Protein AF-A0A7J9KZZ9-F1 (afdb_monomer)

Secondary structure (DSSP, 8-state):
--S-------------PPPTTB-GGG-EEEEETTEEEEE-PBP-PPPP-------PPPP--TT---

Nearest PDB structures (foldseek):
  6l6m-assembly1_A  TM=5.348E-01  e=2.366E+00  Entamoeba histolytica
  5l6m-assembly2_I  TM=3.378E-01  e=5.315E+00  Caulobacter vibrioides CB15

InterPro domains:
  IPR002068 Alpha crystallin/Hsp20 domain [PF00011] (2-56)
  IPR002068 Alpha crystallin/Hsp20 domain [PS01031] (1-58)
  IPR008978 HSP20-like chaperone [G3DSA:2.60.40.790] (1-56)
  IPR008978 HSP20-like chaperone [SSF49764] (2-56)
  IPR031107 Small heat shock protein [PTHR11527] (2-56)

Mean predicted aligned error: 10.52 Å

Solvent-accessible surface area (backbone atoms only — not comparable to full-atom values): 5047 Å² total; per-residue (Å²): 134,88,91,78,86,88,81,85,85,79,92,81,88,87,88,80,88,76,62,91,57,50,37,78,95,59,56,46,75,51,77,54,97,92,43,82,46,76,47,72,44,66,54,91,69,77,80,75,83,82,78,85,77,85,83,75,84,78,74,88,52,92,86,72,76,127

Structure (mmCIF, N/CA/C/O backbone):
data_AF-A0A7J9KZZ9-F1
#
_entry.id   AF-A0A7J9KZZ9-F1
#
loop_
_atom_site.group_PDB
_atom_site.id
_atom_site.type_symbol
_atom_site.label_atom_id
_atom_site.label_alt_id
_atom_site.label_comp_id
_atom_site.label_asym_id
_atom_site.label_entity_id
_atom_site.label_seq_id
_atom_site.pdbx_PDB_ins_code
_atom_site.Cartn_x
_atom_site.Cartn_y
_atom_site.Cartn_z
_atom_site.occupancy
_atom_site.B_iso_or_equiv
_atom_site.auth_seq_id
_atom_site.auth_comp_id
_atom_site.auth_asym_id
_atom_site.auth_atom_id
_atom_site.pdbx_PDB_model_num
ATOM 1 N N . MET A 1 1 ? 28.723 -0.936 -29.129 1.00 68.12 1 MET A N 1
ATOM 2 C CA . MET A 1 1 ? 28.86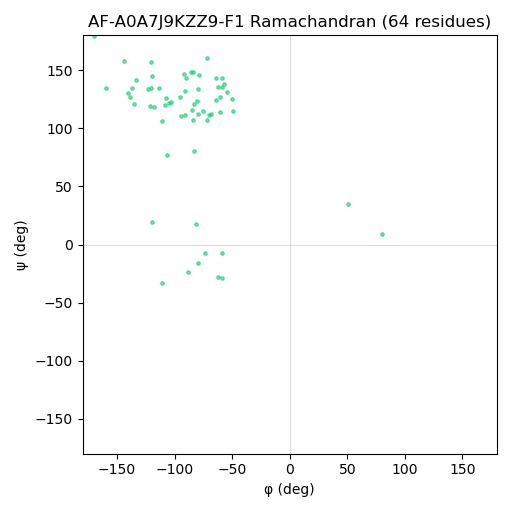0 -1.985 -28.097 1.00 68.12 1 MET A CA 1
ATOM 3 C C . MET A 1 1 ? 28.549 -1.345 -26.756 1.00 68.12 1 MET A C 1
ATOM 5 O O . MET A 1 1 ? 29.140 -0.320 -26.448 1.00 68.12 1 MET A O 1
ATOM 9 N N . TRP A 1 2 ? 27.582 -1.867 -26.004 1.00 81.06 2 TRP A N 1
ATOM 10 C CA . TRP A 1 2 ? 27.360 -1.424 -24.625 1.00 81.06 2 TRP A CA 1
ATOM 11 C C . TRP A 1 2 ? 28.388 -2.130 -23.735 1.00 81.06 2 TRP A C 1
ATOM 13 O O . TRP A 1 2 ? 28.461 -3.353 -23.768 1.00 81.06 2 TRP A O 1
ATOM 23 N N . HIS A 1 3 ? 29.196 -1.382 -22.979 1.00 84.88 3 HIS A N 1
ATOM 24 C CA . HIS A 1 3 ? 30.226 -1.966 -22.104 1.00 84.88 3 HIS A CA 1
ATOM 25 C C . HIS A 1 3 ? 29.700 -2.300 -20.703 1.00 84.88 3 HIS A C 1
ATOM 27 O O . HIS A 1 3 ? 30.251 -3.171 -20.034 1.00 84.88 3 HIS A O 1
ATOM 33 N N . ARG A 1 4 ? 28.626 -1.634 -20.254 1.00 88.94 4 ARG A N 1
ATOM 34 C CA . ARG A 1 4 ? 27.977 -1.906 -18.968 1.00 88.94 4 ARG A CA 1
ATOM 35 C C . ARG A 1 4 ? 26.542 -1.381 -18.960 1.00 88.94 4 ARG A C 1
ATOM 37 O O . ARG A 1 4 ? 26.295 -0.256 -19.381 1.00 88.94 4 ARG A O 1
ATOM 44 N N . VAL A 1 5 ? 25.611 -2.196 -18.476 1.00 89.88 5 VAL A N 1
ATOM 45 C CA . VAL A 1 5 ? 24.201 -1.845 -18.251 1.00 89.88 5 VAL A CA 1
ATOM 46 C C . VAL A 1 5 ? 23.828 -2.392 -16.879 1.00 89.88 5 VAL A C 1
ATOM 48 O O . VAL A 1 5 ? 23.967 -3.588 -16.648 1.00 89.88 5 VAL A O 1
ATOM 51 N N . GLU A 1 6 ? 23.400 -1.525 -15.963 1.00 95.12 6 GLU A N 1
ATOM 52 C CA . GLU A 1 6 ? 23.174 -1.903 -14.556 1.00 95.12 6 GLU A CA 1
ATOM 53 C C . GLU A 1 6 ? 21.700 -1.898 -14.153 1.00 95.12 6 GLU A C 1
ATOM 55 O O . GLU A 1 6 ? 21.277 -2.694 -13.318 1.00 95.12 6 GLU A O 1
ATOM 60 N N . ARG A 1 7 ? 20.903 -0.993 -14.732 1.00 90.81 7 ARG A N 1
ATOM 61 C CA . ARG A 1 7 ? 19.495 -0.819 -14.370 1.00 90.81 7 ARG A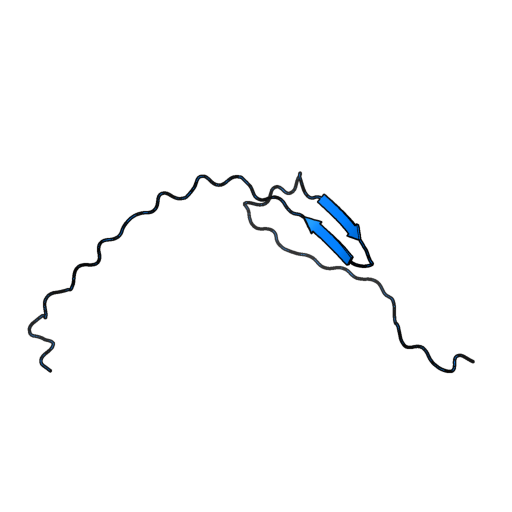 CA 1
ATOM 62 C C . ARG A 1 7 ? 18.611 -1.428 -15.443 1.00 90.81 7 ARG A C 1
ATOM 64 O O . ARG A 1 7 ? 18.661 -1.013 -16.597 1.00 90.81 7 ARG A O 1
ATOM 71 N N . SER A 1 8 ? 17.775 -2.373 -15.042 1.00 89.56 8 SER A N 1
ATOM 72 C CA . SER A 1 8 ? 16.663 -2.847 -15.854 1.00 89.56 8 SER A CA 1
ATOM 73 C C . SER A 1 8 ? 15.403 -2.042 -15.536 1.00 89.56 8 SER A C 1
ATOM 75 O O . SER A 1 8 ? 15.176 -1.599 -14.408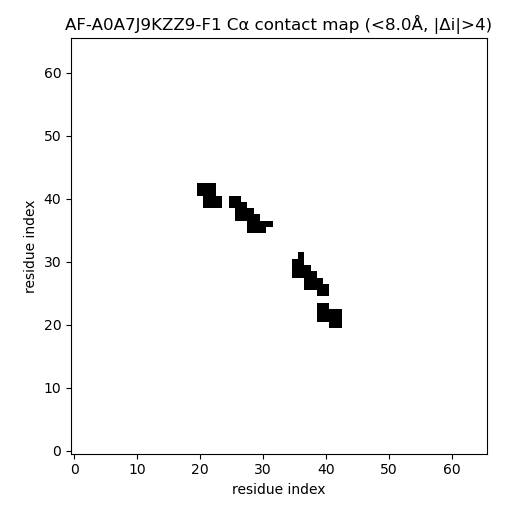 1.00 89.56 8 SER A O 1
ATOM 77 N N . SER A 1 9 ? 14.574 -1.845 -16.552 1.00 92.25 9 SER A N 1
ATOM 78 C CA . SER A 1 9 ? 13.196 -1.391 -16.408 1.00 92.25 9 SER A CA 1
ATOM 79 C C . SER A 1 9 ? 12.276 -2.451 -17.009 1.00 92.25 9 SER A C 1
ATOM 81 O O . SER A 1 9 ? 12.696 -3.286 -17.811 1.00 92.25 9 SER A O 1
ATOM 83 N N . GLY A 1 10 ? 11.021 -2.469 -16.578 1.00 94.31 10 GLY A N 1
ATOM 84 C CA . GLY A 1 10 ? 10.066 -3.485 -16.996 1.00 94.31 10 GLY A CA 1
ATOM 85 C C . GLY A 1 10 ? 8.651 -3.141 -16.561 1.00 94.31 10 GLY A C 1
ATOM 86 O O . GLY A 1 10 ? 8.406 -2.111 -15.933 1.00 94.31 10 GLY A O 1
ATOM 87 N N . LYS A 1 11 ? 7.704 -4.013 -16.907 1.00 96.06 11 LYS A N 1
ATOM 88 C CA . LYS A 1 11 ? 6.307 -3.879 -16.487 1.00 96.06 11 LYS A CA 1
ATOM 89 C C . LYS A 1 11 ? 6.160 -4.383 -15.052 1.00 96.06 11 LYS A C 1
ATOM 91 O O . LYS A 1 11 ? 6.636 -5.469 -14.732 1.00 96.06 11 LYS A O 1
ATOM 96 N N . LEU A 1 12 ? 5.469 -3.620 -14.210 1.00 93.94 12 LEU A N 1
ATOM 97 C CA . LEU A 1 12 ? 5.168 -3.988 -12.829 1.00 93.94 12 LEU A CA 1
ATOM 98 C C . LEU A 1 12 ? 3.652 -3.956 -12.609 1.00 93.94 12 LEU A C 1
ATOM 100 O O . LEU A 1 12 ? 2.993 -2.991 -12.983 1.00 93.94 12 LEU A O 1
ATOM 104 N N . SER A 1 13 ? 3.113 -4.996 -11.973 1.00 96.69 13 SER A N 1
ATOM 105 C CA . SER A 1 13 ? 1.732 -5.040 -11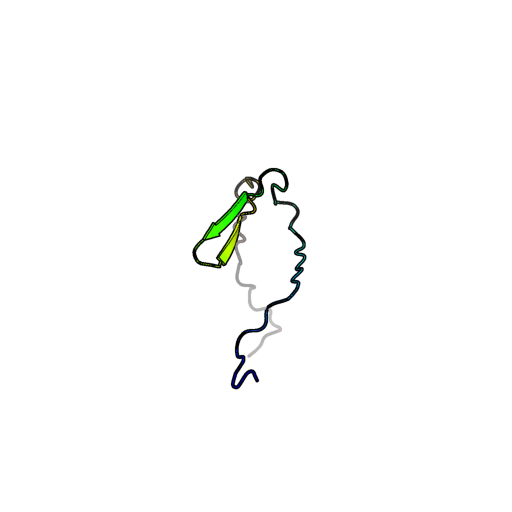.483 1.00 96.69 13 SER A CA 1
ATOM 106 C C . SER A 1 13 ? 1.714 -5.656 -10.087 1.00 96.69 13 SER A C 1
ATOM 108 O O . SER A 1 13 ? 2.398 -6.650 -9.835 1.00 96.69 13 SER A O 1
ATOM 110 N N . ARG A 1 14 ? 0.970 -5.043 -9.163 1.00 96.06 14 ARG A N 1
ATOM 111 C CA . ARG A 1 14 ? 0.791 -5.506 -7.781 1.00 96.06 14 ARG A CA 1
ATOM 112 C C . ARG A 1 14 ? -0.661 -5.281 -7.379 1.00 96.06 14 ARG A C 1
ATOM 114 O O . ARG A 1 14 ? -1.173 -4.178 -7.528 1.00 96.06 14 ARG A O 1
ATOM 121 N N . CYS A 1 15 ? -1.293 -6.315 -6.834 1.00 96.94 15 CYS A N 1
ATOM 122 C CA . CYS A 1 15 ? -2.671 -6.260 -6.353 1.00 96.94 15 CYS A CA 1
ATOM 123 C C . CYS A 1 15 ? -2.695 -6.436 -4.835 1.00 96.94 15 CYS A C 1
ATOM 125 O O . CYS A 1 15 ? -2.049 -7.340 -4.304 1.00 96.94 15 CYS A O 1
ATOM 127 N N . PHE A 1 16 ? -3.470 -5.600 -4.148 1.00 94.94 16 PHE A N 1
ATOM 128 C CA . PHE A 1 16 ? -3.675 -5.674 -2.704 1.00 94.94 16 PHE A CA 1
ATOM 129 C C . PHE A 1 16 ? -5.159 -5.863 -2.418 1.00 94.94 16 PHE A C 1
ATOM 131 O O . PHE A 1 16 ? -5.999 -5.170 -2.992 1.00 94.94 16 PHE A O 1
ATOM 138 N N . ARG A 1 17 ? -5.487 -6.789 -1.516 1.00 95.88 17 ARG A N 1
ATOM 139 C CA . ARG A 1 17 ? -6.849 -6.908 -0.998 1.00 95.88 17 ARG A CA 1
ATOM 140 C C . ARG A 1 17 ? -7.022 -5.894 0.125 1.00 95.88 17 ARG A C 1
ATOM 142 O O . ARG A 1 17 ? -6.277 -5.921 1.100 1.00 95.88 17 ARG A O 1
ATOM 149 N N . LEU A 1 18 ? -7.985 -4.997 -0.036 1.00 95.00 18 LEU A N 1
ATOM 150 C CA . LEU A 1 18 ? -8.339 -4.031 0.994 1.00 95.00 18 LEU A CA 1
ATOM 151 C C . LEU A 1 18 ? -9.304 -4.668 1.996 1.00 95.00 18 LEU A C 1
ATOM 153 O O . LEU A 1 18 ? -10.093 -5.543 1.642 1.00 95.00 18 LEU A O 1
ATOM 157 N N . PHE A 1 19 ? -9.215 -4.229 3.248 1.00 89.69 19 PHE A N 1
ATOM 158 C CA . PHE A 1 19 ? -10.180 -4.590 4.282 1.00 89.69 19 PHE A CA 1
ATOM 159 C C . PHE A 1 19 ? -11.518 -3.877 4.041 1.00 89.69 19 PHE A C 1
ATOM 161 O O . PHE A 1 19 ? -11.568 -2.851 3.364 1.00 89.69 19 PHE A O 1
ATOM 168 N N . GLU A 1 20 ? -12.593 -4.386 4.644 1.00 90.31 20 GLU A N 1
ATOM 169 C CA . GLU A 1 20 ? -13.950 -3.833 4.496 1.00 90.31 20 GLU A CA 1
ATOM 170 C C . GLU A 1 20 ? -14.060 -2.371 4.941 1.00 90.31 20 GLU A C 1
ATOM 172 O O . GLU A 1 20 ? -14.849 -1.606 4.398 1.00 90.31 20 GLU A O 1
ATOM 177 N N . ASN A 1 21 ? -13.231 -1.949 5.896 1.00 92.06 21 ASN A N 1
ATOM 178 C CA . ASN A 1 21 ? -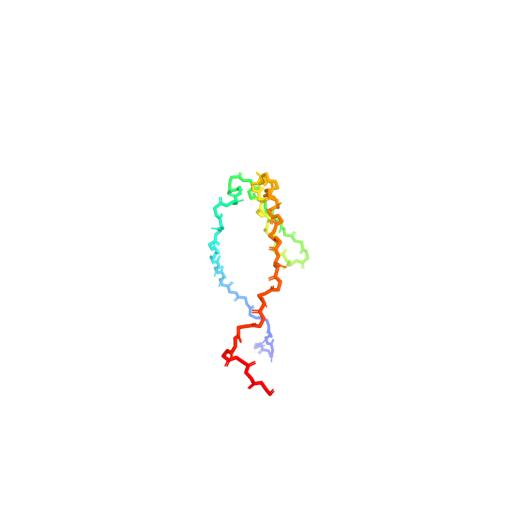13.222 -0.583 6.409 1.00 92.06 21 ASN A CA 1
ATOM 179 C C . ASN A 1 21 ? -12.434 0.409 5.533 1.00 92.06 21 ASN A C 1
ATOM 181 O O . ASN A 1 21 ? -12.060 1.476 6.020 1.00 92.06 21 ASN A O 1
ATOM 185 N N . ALA A 1 22 ? -12.138 0.087 4.275 1.00 94.88 22 ALA A N 1
ATOM 186 C CA . ALA A 1 22 ? -11.472 0.991 3.342 1.00 94.88 22 ALA A CA 1
ATOM 187 C C . ALA A 1 22 ? -12.486 1.827 2.540 1.00 94.88 22 ALA A C 1
ATOM 189 O O . ALA A 1 22 ? -13.413 1.290 1.937 1.00 94.88 22 ALA A O 1
ATOM 190 N N . LYS A 1 23 ? -12.275 3.147 2.449 1.00 95.06 23 LYS A N 1
ATOM 191 C CA . LYS A 1 23 ? -13.053 4.039 1.570 1.00 95.06 23 LYS A CA 1
ATOM 192 C C . LYS A 1 23 ? -12.481 4.003 0.147 1.00 95.06 23 LYS A C 1
ATOM 194 O O . LYS A 1 23 ? -11.704 4.875 -0.244 1.00 95.06 23 LYS A O 1
ATOM 199 N N . THR A 1 24 ? -12.832 2.978 -0.628 1.00 92.69 24 THR A N 1
ATOM 200 C CA . THR A 1 24 ? -12.277 2.734 -1.978 1.00 92.69 24 THR A CA 1
ATOM 201 C C . THR A 1 24 ? -12.573 3.849 -2.984 1.00 92.69 24 THR A C 1
ATOM 203 O O . THR A 1 24 ? -11.767 4.112 -3.871 1.00 92.69 24 THR A O 1
ATOM 206 N N . ASN A 1 25 ? -13.680 4.567 -2.810 1.00 94.44 25 ASN A N 1
ATOM 207 C CA . ASN A 1 25 ? -14.037 5.745 -3.602 1.00 94.44 25 ASN A CA 1
ATOM 208 C C . ASN A 1 25 ? -13.207 7.002 -3.273 1.00 94.44 25 ASN A C 1
ATOM 210 O O . ASN A 1 25 ? -13.351 8.013 -3.951 1.00 94.44 25 ASN A O 1
ATOM 214 N N . GLN A 1 26 ? -12.367 6.966 -2.233 1.00 96.44 26 GLN A N 1
ATOM 215 C CA . GLN A 1 26 ? -11.558 8.101 -1.767 1.00 96.44 26 GLN A CA 1
ATOM 216 C C . GLN A 1 26 ? -10.051 7.815 -1.822 1.00 96.44 26 GLN A C 1
ATOM 218 O O . GLN A 1 26 ? -9.264 8.481 -1.145 1.00 96.44 26 GLN A O 1
ATOM 223 N N . VAL A 1 27 ? -9.635 6.819 -2.607 1.00 96.44 27 VAL A N 1
ATOM 224 C CA . VAL A 1 27 ? -8.214 6.524 -2.822 1.00 96.44 27 VAL A CA 1
ATOM 225 C C . VAL A 1 27 ? -7.535 7.718 -3.493 1.00 96.44 27 VAL A C 1
ATOM 227 O O . VAL A 1 27 ? -8.059 8.296 -4.443 1.00 96.44 27 VAL A O 1
ATOM 230 N N . LYS A 1 28 ? -6.351 8.079 -2.996 1.00 97.69 28 LYS A N 1
ATOM 231 C CA . LYS A 1 28 ? -5.488 9.117 -3.573 1.00 97.69 28 LYS A CA 1
ATOM 232 C C . LYS A 1 28 ? -4.154 8.500 -3.971 1.00 97.69 28 LYS A C 1
ATOM 234 O O . LYS A 1 28 ? -3.656 7.619 -3.272 1.00 97.69 28 LYS A O 1
ATOM 239 N N . ALA A 1 29 ? -3.567 8.986 -5.057 1.00 97.75 29 ALA A N 1
ATOM 240 C CA . ALA A 1 29 ? -2.242 8.574 -5.498 1.00 97.75 29 ALA A CA 1
ATOM 241 C C . ALA A 1 29 ? -1.397 9.796 -5.871 1.00 97.75 29 ALA A C 1
ATOM 243 O O . ALA A 1 29 ? -1.915 10.751 -6.451 1.00 97.75 29 ALA A O 1
ATOM 244 N N . SER A 1 30 ? -0.108 9.756 -5.542 1.00 98.06 30 SER A N 1
ATOM 245 C CA . SER A 1 30 ? 0.881 10.761 -5.937 1.00 98.06 30 SER A CA 1
ATOM 246 C C . SER A 1 30 ? 2.234 10.109 -6.216 1.00 98.06 30 SER A C 1
ATOM 248 O O . SER A 1 30 ? 2.515 9.001 -5.761 1.00 98.06 30 SER A O 1
ATOM 250 N N . MET A 1 31 ? 3.069 10.793 -6.994 1.00 98.00 31 MET A N 1
ATOM 251 C CA . MET A 1 31 ? 4.408 10.346 -7.359 1.00 98.00 31 MET A CA 1
ATOM 252 C C . MET A 1 31 ? 5.411 11.396 -6.887 1.00 98.00 31 MET A C 1
ATOM 254 O O . MET A 1 31 ? 5.340 12.540 -7.329 1.00 98.00 31 MET A O 1
ATOM 258 N N . GLU A 1 32 ? 6.335 11.024 -6.006 1.00 98.00 32 GLU A N 1
ATOM 259 C CA . GLU A 1 32 ? 7.318 11.953 -5.443 1.00 98.00 32 GLU A CA 1
ATOM 260 C C . GLU A 1 32 ? 8.692 11.281 -5.370 1.00 98.00 32 GLU A C 1
ATOM 262 O O . GLU A 1 32 ? 8.818 10.172 -4.858 1.00 98.00 32 GLU A O 1
ATOM 267 N N . ASN A 1 33 ? 9.728 11.920 -5.927 1.00 97.56 33 ASN A N 1
ATOM 268 C CA . ASN A 1 33 ? 11.120 11.440 -5.896 1.00 97.56 33 ASN A CA 1
ATOM 269 C C . ASN A 1 33 ? 11.316 9.977 -6.353 1.00 97.56 33 ASN A C 1
ATOM 271 O O . ASN A 1 33 ? 12.156 9.251 -5.825 1.00 97.56 33 ASN A O 1
ATOM 275 N N . GLY A 1 34 ? 10.532 9.520 -7.335 1.00 96.06 34 GLY A N 1
ATOM 276 C CA . GLY A 1 34 ? 10.596 8.137 -7.822 1.00 96.06 34 GLY A CA 1
ATOM 277 C C . GLY A 1 34 ? 9.857 7.113 -6.947 1.00 96.06 34 GLY A C 1
ATOM 278 O O . GLY A 1 34 ? 9.930 5.919 -7.235 1.00 96.06 34 GLY A O 1
ATOM 279 N N . ILE A 1 35 ? 9.088 7.561 -5.948 1.00 96.94 35 ILE A N 1
ATOM 280 C CA . ILE A 1 35 ? 8.206 6.738 -5.110 1.00 96.94 35 ILE A CA 1
ATOM 281 C C . ILE A 1 35 ? 6.728 6.987 -5.449 1.00 96.94 35 ILE A C 1
ATOM 283 O O . ILE A 1 35 ? 6.254 8.122 -5.432 1.00 96.94 35 ILE A O 1
ATOM 287 N N . LEU A 1 36 ? 5.996 5.910 -5.748 1.00 97.81 36 LEU A N 1
ATOM 288 C CA . LEU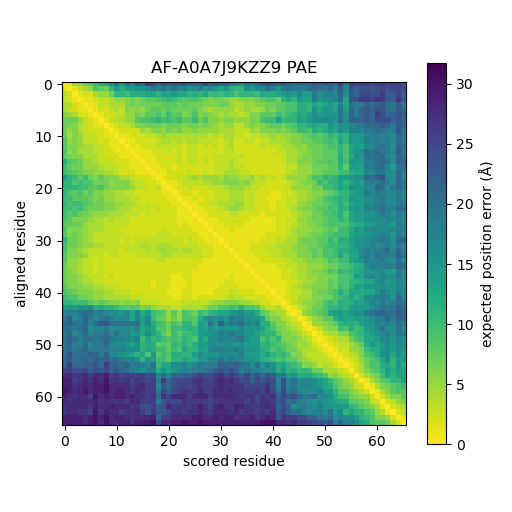 A 1 36 ? 4.542 5.939 -5.910 1.00 97.81 36 LEU A CA 1
ATOM 289 C C . LEU A 1 36 ? 3.890 5.788 -4.533 1.00 97.81 36 LEU A C 1
ATOM 291 O O . LEU A 1 36 ? 4.025 4.741 -3.897 1.00 97.81 36 LEU A O 1
ATOM 295 N N . ILE A 1 37 ? 3.173 6.815 -4.084 1.00 98.12 37 ILE A N 1
ATOM 296 C CA . ILE A 1 37 ? 2.458 6.840 -2.806 1.00 98.12 37 ILE A CA 1
ATOM 297 C C . ILE A 1 37 ? 0.971 6.626 -3.083 1.00 98.12 37 ILE A C 1
ATOM 299 O O . ILE A 1 37 ? 0.351 7.389 -3.822 1.00 98.12 37 ILE A O 1
ATOM 303 N N . ILE A 1 38 ? 0.388 5.591 -2.476 1.00 97.12 38 ILE A N 1
ATOM 304 C CA . ILE A 1 38 ? -1.041 5.275 -2.581 1.00 97.12 38 ILE A CA 1
ATOM 305 C C . ILE A 1 38 ? -1.654 5.367 -1.185 1.00 97.12 38 ILE A C 1
ATOM 307 O O . ILE A 1 38 ? -1.293 4.605 -0.288 1.00 97.12 38 ILE A O 1
ATOM 311 N N . THR A 1 39 ? -2.608 6.278 -1.010 1.00 97.25 39 THR A N 1
ATOM 312 C CA . THR A 1 39 ? -3.308 6.508 0.257 1.00 97.25 39 THR A CA 1
ATOM 313 C C . THR A 1 39 ? -4.737 5.998 0.154 1.00 97.25 39 THR A C 1
ATOM 315 O O . THR A 1 39 ? -5.525 6.489 -0.654 1.00 97.25 39 THR A O 1
ATOM 318 N N . VAL A 1 40 ? -5.086 5.039 1.012 1.00 97.12 40 VAL A N 1
ATOM 319 C CA . VAL A 1 40 ? -6.440 4.483 1.131 1.00 97.12 40 VAL A CA 1
ATOM 320 C C . VAL A 1 40 ? -7.026 4.922 2.476 1.00 97.12 40 VAL A C 1
ATOM 322 O O . VAL A 1 40 ? -6.600 4.410 3.516 1.00 97.12 40 VAL A O 1
ATOM 325 N N . PRO A 1 41 ? -7.973 5.876 2.503 1.00 96.50 41 PRO A N 1
ATOM 326 C CA . PRO A 1 41 ? -8.586 6.314 3.750 1.00 96.50 41 PRO A CA 1
ATOM 327 C C . PRO A 1 41 ? -9.380 5.185 4.408 1.00 96.50 41 PRO A C 1
ATOM 329 O O . PRO A 1 41 ? -10.057 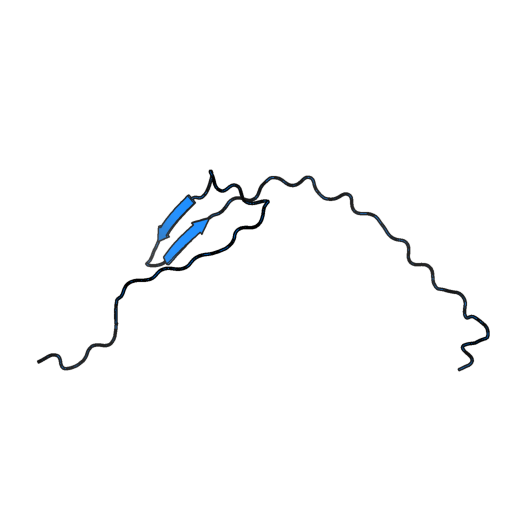4.405 3.735 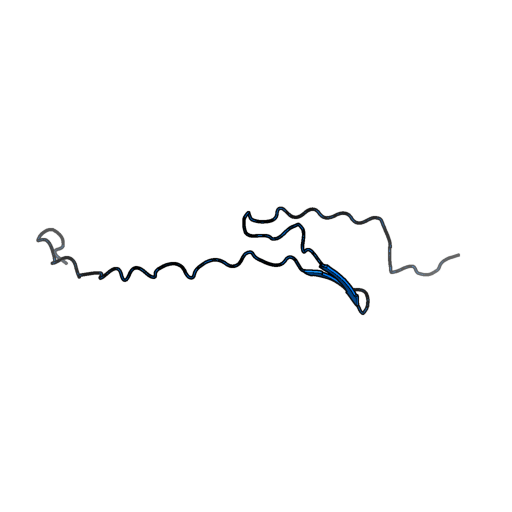1.00 96.50 41 PRO A O 1
ATOM 332 N N . LYS A 1 42 ? -9.341 5.125 5.739 1.00 94.50 42 LYS A N 1
ATOM 333 C CA . LYS A 1 42 ? -10.193 4.219 6.515 1.00 94.50 42 LYS A CA 1
ATOM 334 C C . LYS A 1 42 ? -11.550 4.865 6.786 1.00 94.50 42 LYS A C 1
ATOM 336 O O . LYS A 1 42 ? -11.663 6.084 6.921 1.00 94.50 42 LYS A O 1
ATOM 341 N N . MET A 1 43 ? -12.585 4.040 6.862 1.00 91.38 43 MET A N 1
ATOM 342 C CA . MET A 1 43 ? -13.881 4.410 7.413 1.00 91.38 43 MET A CA 1
ATOM 343 C C . MET A 1 43 ? -13.704 4.853 8.863 1.00 91.38 43 MET A C 1
ATOM 345 O O . MET A 1 43 ? -12.881 4.301 9.593 1.00 91.38 43 MET A O 1
ATOM 349 N N . GLU A 1 44 ? -14.469 5.861 9.272 1.00 86.06 44 GLU A N 1
ATOM 350 C CA . GLU A 1 44 ? -14.524 6.240 10.678 1.00 86.06 44 GLU A CA 1
ATOM 351 C C . GLU A 1 44 ? -15.222 5.118 11.438 1.00 86.06 44 GLU A C 1
ATOM 353 O O . GLU A 1 44 ? -16.403 4.841 11.232 1.00 86.06 44 GLU A O 1
ATOM 358 N N . VAL A 1 45 ? -14.462 4.429 12.282 1.00 81.56 45 VAL A N 1
ATOM 359 C CA . VAL A 1 45 ? -14.990 3.391 13.160 1.00 81.56 45 VAL A CA 1
ATOM 360 C C . VAL A 1 45 ? -15.274 4.056 14.498 1.00 81.56 45 VAL A C 1
ATOM 362 O O . VAL A 1 45 ? -14.393 4.706 15.067 1.00 81.56 45 VAL A O 1
ATOM 365 N N . LYS A 1 46 ? -16.498 3.900 15.018 1.00 78.50 46 LYS A N 1
ATOM 366 C CA . LYS A 1 46 ? -16.786 4.266 16.410 1.00 78.50 46 LYS A CA 1
ATOM 367 C C . LYS A 1 46 ? -15.790 3.520 17.292 1.00 78.50 46 LYS A C 1
ATOM 369 O O . LYS A 1 46 ? -15.600 2.320 17.099 1.00 78.50 46 LYS A O 1
ATOM 374 N N . LYS A 1 47 ? -15.130 4.223 18.219 1.00 80.06 47 LYS A N 1
ATOM 375 C CA . LYS A 1 47 ? -14.196 3.579 19.151 1.00 80.06 47 LYS A CA 1
ATOM 376 C C . LYS A 1 47 ? -14.918 2.379 19.776 1.00 80.06 47 LYS A C 1
ATOM 378 O O . LYS A 1 47 ? -16.035 2.572 20.260 1.00 80.06 47 LYS A O 1
ATOM 383 N N . PRO A 1 48 ? -14.352 1.162 19.695 1.00 79.75 48 PRO A N 1
ATOM 384 C CA . PRO A 1 48 ? -15.001 0.004 20.279 1.00 79.75 48 PRO A CA 1
ATOM 385 C C . PRO A 1 48 ? -15.178 0.263 21.773 1.00 79.75 48 PRO A C 1
ATOM 387 O O . PRO A 1 48 ? -14.252 0.760 22.420 1.00 79.75 48 PRO A O 1
ATOM 390 N N . ASP A 1 49 ? -16.356 -0.056 22.306 1.00 82.12 49 ASP A N 1
ATOM 391 C CA . ASP A 1 49 ? -16.574 -0.002 23.747 1.00 82.12 49 ASP A CA 1
ATOM 392 C C . ASP A 1 49 ? -15.602 -0.975 24.410 1.00 82.12 49 ASP A C 1
ATOM 394 O O . ASP A 1 49 ? -15.655 -2.194 24.201 1.00 82.12 49 ASP A O 1
ATOM 398 N N . VAL A 1 50 ? -14.666 -0.421 25.175 1.00 85.56 50 VAL A N 1
ATOM 399 C CA . VAL A 1 50 ? -13.674 -1.210 25.893 1.00 85.56 50 VAL A CA 1
ATOM 400 C C . VAL A 1 50 ? -14.396 -1.901 27.040 1.00 85.56 50 VAL A C 1
ATOM 402 O O . VAL A 1 50 ? -14.768 -1.275 28.030 1.00 85.56 50 VAL A O 1
ATOM 405 N N . LYS A 1 51 ? -14.602 -3.212 26.915 1.00 85.81 51 LYS A N 1
ATOM 406 C CA . LYS A 1 51 ? -15.111 -4.026 28.018 1.00 85.81 51 LYS A CA 1
ATOM 407 C C . LYS A 1 51 ? -13.967 -4.348 28.972 1.00 85.81 51 LYS A C 1
ATOM 409 O O . LYS A 1 51 ? -13.070 -5.118 28.634 1.00 85.81 51 LYS A O 1
ATOM 414 N N . THR A 1 52 ? -14.02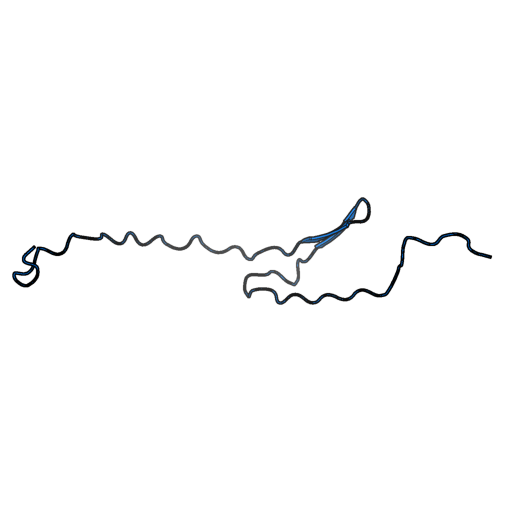2 -3.796 30.178 1.00 88.12 52 THR A N 1
ATOM 415 C CA . THR A 1 52 ? -13.132 -4.200 31.271 1.00 88.12 52 THR A CA 1
ATOM 416 C C . THR A 1 52 ? -13.522 -5.598 31.739 1.00 88.12 52 THR A C 1
ATOM 418 O O . THR A 1 52 ? -14.585 -5.784 32.329 1.00 88.12 52 THR A O 1
ATOM 421 N N . ILE A 1 53 ? -12.668 -6.590 31.488 1.00 87.88 53 ILE A N 1
ATOM 422 C CA . ILE A 1 53 ? -12.838 -7.940 32.033 1.00 87.88 53 ILE A CA 1
ATOM 423 C C . ILE A 1 53 ? -12.029 -8.026 33.326 1.00 87.88 53 ILE A C 1
ATOM 425 O O . ILE A 1 53 ? -10.799 -8.013 33.300 1.00 87.88 53 ILE A O 1
ATOM 429 N N . GLN A 1 54 ? -12.716 -8.107 34.466 1.00 87.19 54 GLN A N 1
ATOM 430 C CA . GLN A 1 54 ? -12.059 -8.359 35.746 1.00 87.19 54 GLN A CA 1
ATOM 431 C C . GLN A 1 54 ? -11.656 -9.833 35.840 1.00 87.19 54 GLN A C 1
ATOM 433 O O . GLN A 1 54 ? -12.506 -10.721 35.876 1.00 87.19 54 GLN A O 1
ATOM 438 N N . ILE A 1 55 ? -10.350 -10.094 35.891 1.00 85.69 55 ILE A N 1
ATOM 439 C CA . ILE A 1 55 ? -9.811 -11.433 36.129 1.00 85.69 55 ILE A CA 1
ATOM 440 C C . ILE A 1 55 ? -9.627 -11.599 37.639 1.00 85.69 55 ILE A C 1
ATOM 442 O O . ILE A 1 55 ? -8.771 -10.951 38.241 1.00 85.69 55 ILE A O 1
ATOM 446 N N . SER A 1 56 ? -10.426 -12.467 38.261 1.00 84.38 56 SER A N 1
ATOM 447 C CA . SER A 1 56 ? -10.225 -12.883 39.651 1.00 84.38 56 SER A CA 1
ATOM 448 C C . SER A 1 56 ? -9.325 -14.122 39.711 1.00 84.38 56 SER A C 1
ATOM 450 O O . SER A 1 56 ? -9.389 -15.009 38.858 1.00 84.38 56 SER A O 1
ATOM 452 N N . LYS A 1 57 ? -8.453 -14.199 40.725 1.00 78.00 57 LYS A N 1
ATOM 453 C CA . LYS A 1 57 ? -7.667 -15.415 40.980 1.00 78.00 57 LYS A CA 1
ATOM 454 C C . LYS A 1 57 ? -8.624 -16.552 41.341 1.00 78.00 57 LYS A C 1
ATOM 456 O O . LYS A 1 57 ? -9.387 -16.443 42.301 1.00 78.00 57 LYS A O 1
ATOM 461 N N . LYS A 1 58 ? -8.547 -17.664 40.609 1.00 68.94 58 LYS A N 1
ATOM 462 C CA . LYS A 1 58 ? -9.191 -18.920 41.006 1.00 68.94 58 LYS A CA 1
ATOM 463 C C . LYS A 1 58 ? -8.590 -19.340 42.355 1.00 68.94 58 LYS A C 1
ATOM 465 O O . LYS A 1 58 ? -7.367 -19.387 42.486 1.00 68.94 58 LYS A O 1
ATOM 470 N N . LYS A 1 59 ? -9.422 -19.600 43.371 1.00 69.44 59 LYS A N 1
ATOM 471 C CA . LYS A 1 59 ? -8.945 -20.198 44.631 1.00 69.44 59 LYS A CA 1
ATOM 472 C C . LYS A 1 59 ? -8.254 -21.524 44.303 1.00 69.44 59 LYS A C 1
ATOM 474 O O . LYS A 1 59 ? -8.782 -22.271 43.477 1.00 69.44 59 LYS A O 1
ATOM 479 N N . LYS A 1 60 ? -7.113 -21.810 44.949 1.00 62.91 60 LYS A N 1
ATOM 480 C CA . LYS A 1 60 ? -6.488 -23.141 44.908 1.00 62.91 60 LYS A CA 1
ATOM 481 C C . LYS A 1 60 ? -7.569 -24.174 45.231 1.00 62.91 60 LYS A C 1
ATOM 483 O O . LYS A 1 60 ? -8.155 -24.162 46.310 1.00 62.91 60 LYS A O 1
ATOM 488 N N . ASN A 1 61 ? -7.875 -25.014 44.259 1.00 63.62 61 ASN A N 1
ATOM 489 C CA . ASN A 1 61 ? -8.629 -26.238 44.443 1.00 63.62 61 ASN A CA 1
ATOM 490 C C . ASN A 1 61 ? -7.676 -27.294 45.018 1.00 63.62 61 ASN A C 1
ATOM 492 O O . ASN A 1 61 ? -6.499 -27.303 44.667 1.00 63.62 61 ASN A O 1
ATOM 496 N N . HIS A 1 62 ? -8.184 -28.187 45.876 1.00 66.38 62 HIS A N 1
ATOM 497 C CA . HIS A 1 62 ? -7.378 -29.171 46.628 1.00 66.38 62 HIS A CA 1
ATOM 498 C C . HIS A 1 62 ? -6.541 -30.130 45.746 1.00 66.38 62 HIS A C 1
ATOM 500 O O . HIS A 1 62 ? -5.759 -30.926 46.252 1.00 66.38 62 HIS A O 1
ATOM 506 N N . TRP A 1 63 ? -6.740 -30.071 44.429 1.00 61.78 63 TRP A N 1
ATOM 507 C CA . TRP A 1 63 ? -6.065 -30.865 43.407 1.00 61.78 63 TRP A CA 1
ATOM 508 C C . TRP A 1 63 ? -4.670 -30.360 43.031 1.00 61.78 63 TRP A C 1
ATOM 510 O O . TRP A 1 63 ? -3.920 -31.106 42.416 1.00 61.78 63 TRP A O 1
ATOM 520 N N . PHE A 1 64 ? -4.318 -29.121 43.380 1.00 63.19 64 PHE A N 1
ATOM 521 C CA . PHE A 1 64 ? -2.969 -28.593 43.171 1.00 63.19 64 PHE A CA 1
ATOM 522 C C . PHE A 1 64 ? -2.247 -28.504 44.517 1.00 63.19 64 PHE A C 1
ATOM 524 O O . PHE A 1 64 ? -2.161 -27.433 45.129 1.00 63.19 64 PHE A O 1
ATOM 531 N N . ASN A 1 65 ? -1.790 -29.668 44.981 1.00 51.47 65 ASN A N 1
ATOM 532 C CA . ASN A 1 65 ? -0.753 -29.776 45.999 1.00 51.47 65 ASN A CA 1
ATOM 533 C C . ASN A 1 65 ? 0.595 -29.681 45.273 1.00 51.47 65 ASN A C 1
ATOM 535 O O . ASN A 1 65 ? 0.957 -30.616 44.563 1.00 51.47 65 ASN A O 1
ATOM 539 N N . ASP A 1 66 ? 1.275 -28.544 45.424 1.00 62.03 66 ASP A N 1
ATOM 540 C CA . ASP A 1 66 ? 2.736 -28.491 45.300 1.00 62.03 66 ASP A CA 1
ATOM 541 C C . ASP A 1 66 ? 3.323 -28.805 46.680 1.00 62.03 66 ASP A C 1
ATOM 543 O O . ASP A 1 66 ? 2.738 -28.289 47.669 1.00 62.03 66 ASP A O 1
#

Sequence (66 aa):
MWHRVERSSGKLSRCFRLFENAKTNQVKASMENGILIITVPKMEVKKPDVKTIQISKKKKNHWFND

pLDDT: mean 87.47, std 11.55, range [51.47, 98.12]

Radius of gyration: 27.15 Å; Cα contacts (8 Å, |Δi|>4): 31; chains: 1; bounding box: 47×43×75 Å

Organism: Gossypium schwendimanii (NCBI:txid34291)

Foldseek 3Di:
DDPDDDDDDDDDDDDDDDDPQWPPVPWDWDADPNDIDIDTDGHDDDDPDDDDDDDDDDPDDPVDDD